Protein AF-H0END1-F1 (afdb_monomer_lite)

Organism: Glarea lozoyensis (strain ATCC 74030 / MF5533) (NCBI:txid1104152)

Radius of gyration: 28.22 Å; chains: 1; bounding box: 56×20×79 Å

Foldseek 3Di:
DCVQVVCCVPDDVVCSVLDQPPVVLVVLCCVLPPPPPPDDDDDVPDDPPSVVVSVVVSVVSVVVSVVSNVVVVVVVVVVVVVVVVVVVVVVVVVVCVVVVPVPDDDDPVVVVVVVVVVVVVVD

pLDDT: mean 86.86, std 11.81, range [48.22, 98.44]

Structure (mmCIF, N/CA/C/O backbone):
data_AF-H0END1-F1
#
_entry.id   AF-H0END1-F1
#
loop_
_atom_site.group_PDB
_atom_site.id
_atom_site.type_symbol
_atom_site.label_atom_id
_atom_site.label_alt_id
_atom_site.label_comp_id
_atom_site.label_asym_id
_atom_site.label_entity_id
_atom_site.label_seq_id
_atom_site.pdbx_PDB_ins_code
_atom_site.Cartn_x
_atom_site.Cartn_y
_atom_site.Cartn_z
_atom_site.occupancy
_atom_site.B_iso_or_equiv
_atom_site.auth_seq_id
_atom_site.auth_comp_id
_atom_site.auth_asym_id
_atom_site.auth_atom_id
_atom_site.pdbx_PDB_model_num
ATOM 1 N N . MET A 1 1 ? -21.698 1.579 6.116 1.00 62.19 1 MET A N 1
ATOM 2 C CA . MET A 1 1 ? -20.861 2.123 5.020 1.00 62.19 1 MET A CA 1
ATOM 3 C C . MET A 1 1 ? -20.250 1.000 4.190 1.00 62.19 1 MET A C 1
ATOM 5 O O . MET A 1 1 ? -19.823 0.010 4.777 1.00 62.19 1 MET A O 1
ATOM 9 N N . LYS A 1 2 ? -20.204 1.158 2.855 1.00 87.81 2 LYS A N 1
ATOM 10 C CA . LYS A 1 2 ? -19.641 0.190 1.880 1.00 87.81 2 LYS A CA 1
ATOM 11 C C . LYS A 1 2 ? -18.160 0.448 1.532 1.00 87.81 2 LYS A C 1
ATOM 13 O O . LYS A 1 2 ? -17.673 -0.017 0.509 1.00 87.81 2 LYS A O 1
ATOM 18 N N . TYR A 1 3 ? -17.448 1.234 2.340 1.00 90.31 3 TYR A N 1
ATOM 19 C CA . TYR A 1 3 ? -16.095 1.683 1.999 1.00 90.31 3 TYR A CA 1
ATOM 20 C C . TYR A 1 3 ? -15.086 0.529 1.887 1.00 90.31 3 TYR A C 1
ATOM 22 O O . TYR A 1 3 ? -14.372 0.488 0.897 1.00 90.31 3 TYR A O 1
ATOM 30 N N . GLY A 1 4 ? -15.093 -0.447 2.805 1.00 88.69 4 GLY A N 1
ATOM 31 C CA . GLY A 1 4 ? -14.200 -1.618 2.730 1.00 88.69 4 GLY A CA 1
ATOM 32 C C . GLY A 1 4 ? -14.328 -2.396 1.413 1.00 88.69 4 GLY A C 1
ATOM 33 O O . GLY A 1 4 ? -13.333 -2.669 0.750 1.00 88.69 4 GLY A O 1
ATOM 34 N N . GLN A 1 5 ? -15.563 -2.632 0.956 1.00 89.75 5 GLN A N 1
ATOM 35 C CA . GLN A 1 5 ? -15.831 -3.274 -0.340 1.00 89.75 5 GLN A CA 1
ATOM 36 C C . GLN A 1 5 ? -15.334 -2.427 -1.518 1.00 89.75 5 GLN A C 1
ATOM 38 O O . GLN A 1 5 ? -14.706 -2.948 -2.435 1.00 89.75 5 GLN A O 1
ATOM 43 N N . ASN A 1 6 ? -15.587 -1.114 -1.486 1.00 92.56 6 ASN A N 1
ATOM 44 C CA . ASN A 1 6 ? -15.115 -0.199 -2.526 1.00 92.56 6 ASN A CA 1
ATOM 45 C C . ASN A 1 6 ? -13.585 -0.109 -2.574 1.00 92.56 6 ASN A C 1
ATOM 47 O O . ASN A 1 6 ? -13.026 -0.019 -3.663 1.00 92.56 6 ASN A O 1
ATOM 51 N N . LEU A 1 7 ? -12.917 -0.134 -1.419 1.00 91.50 7 LEU A N 1
ATOM 52 C CA . LEU A 1 7 ? -11.462 -0.112 -1.321 1.00 91.50 7 LEU A CA 1
ATOM 53 C C . LEU A 1 7 ? -10.867 -1.354 -1.989 1.00 91.50 7 LEU A C 1
ATOM 55 O O . LEU A 1 7 ? -10.014 -1.226 -2.859 1.00 91.50 7 LEU A O 1
ATOM 59 N N . GLN A 1 8 ? -11.379 -2.542 -1.658 1.00 89.38 8 GLN A N 1
ATOM 60 C CA . GLN A 1 8 ? -10.925 -3.791 -2.274 1.00 89.38 8 GLN A CA 1
ATOM 61 C C . GLN A 1 8 ? -11.194 -3.826 -3.784 1.00 89.38 8 GLN A C 1
ATOM 63 O O . GLN A 1 8 ? -10.317 -4.206 -4.553 1.00 89.38 8 GLN A O 1
ATOM 68 N N . ALA A 1 9 ? -12.372 -3.374 -4.225 1.00 91.75 9 ALA A N 1
ATOM 69 C CA . ALA A 1 9 ? -12.743 -3.375 -5.641 1.00 91.75 9 ALA A CA 1
ATOM 70 C C . ALA A 1 9 ? -11.922 -2.395 -6.498 1.00 91.75 9 ALA A C 1
ATOM 72 O O . ALA A 1 9 ? -11.735 -2.631 -7.689 1.00 91.75 9 ALA A O 1
ATOM 73 N N . ARG A 1 10 ? -11.467 -1.277 -5.917 1.00 92.50 10 ARG A N 1
ATOM 74 C CA . ARG A 1 10 ? -10.690 -0.246 -6.627 1.00 92.50 10 ARG A CA 1
ATOM 75 C C . ARG A 1 10 ? -9.181 -0.424 -6.501 1.00 92.50 10 ARG A C 1
ATOM 77 O O . ARG A 1 10 ? -8.443 0.213 -7.250 1.00 92.50 10 ARG A O 1
ATOM 84 N N . SER A 1 11 ? -8.715 -1.238 -5.560 1.00 92.00 11 SER A N 1
ATOM 85 C CA . SER A 1 11 ? -7.289 -1.484 -5.396 1.00 92.00 11 SER A CA 1
ATOM 86 C C . SER A 1 11 ? -6.731 -2.379 -6.489 1.00 92.00 11 SER A C 1
ATOM 88 O O . SER A 1 11 ? -7.393 -3.262 -7.028 1.00 92.00 11 SER A O 1
ATOM 90 N N . VAL A 1 12 ? -5.447 -2.173 -6.767 1.00 93.81 12 VAL A N 1
ATOM 91 C CA . VAL A 1 12 ? -4.654 -3.081 -7.591 1.00 93.81 12 VAL A CA 1
ATOM 92 C C . VAL A 1 12 ? -4.599 -4.441 -6.878 1.00 93.81 12 VAL A C 1
ATOM 94 O O . VAL A 1 12 ? -4.108 -4.487 -5.747 1.00 93.81 12 VAL A O 1
ATOM 97 N N . PRO A 1 13 ? -5.057 -5.551 -7.494 1.00 93.00 13 PRO A N 1
ATOM 98 C CA . PRO A 1 13 ? -5.141 -6.852 -6.822 1.00 93.00 13 PRO A CA 1
ATOM 99 C C . PRO A 1 13 ? -3.810 -7.318 -6.227 1.00 93.00 13 PRO A C 1
ATOM 101 O O . PRO A 1 13 ? -3.758 -7.855 -5.125 1.00 93.00 13 PRO A O 1
ATOM 104 N N . GLN A 1 14 ? -2.706 -7.042 -6.921 1.00 94.00 14 GLN A N 1
ATOM 105 C CA . GLN A 1 14 ? -1.355 -7.395 -6.483 1.00 94.00 14 GLN A CA 1
ATOM 106 C C . GLN A 1 14 ? -0.903 -6.599 -5.251 1.00 94.00 14 GLN A C 1
ATOM 108 O O . GLN A 1 14 ? 0.048 -6.996 -4.581 1.00 94.00 14 GLN A O 1
ATOM 113 N N . TRP A 1 15 ? -1.543 -5.463 -4.966 1.00 94.25 15 TRP A N 1
ATOM 114 C CA . TRP A 1 15 ? -1.223 -4.595 -3.833 1.00 94.25 15 TRP A CA 1
ATOM 115 C C . TRP A 1 15 ? -2.248 -4.698 -2.703 1.00 94.25 15 TRP A C 1
ATOM 117 O O . TRP A 1 15 ? -2.048 -4.083 -1.660 1.00 94.25 15 TRP A O 1
ATOM 127 N N . ALA A 1 16 ? -3.302 -5.505 -2.870 1.00 91.88 16 ALA A N 1
ATOM 128 C CA . ALA A 1 16 ? -4.348 -5.689 -1.869 1.00 91.88 16 ALA A CA 1
ATOM 129 C C . ALA A 1 16 ? -3.814 -6.031 -0.460 1.00 91.88 16 ALA A C 1
ATOM 131 O O . ALA A 1 16 ? -4.306 -5.439 0.500 1.00 91.88 16 ALA A O 1
ATOM 132 N N . PRO A 1 17 ? -2.764 -6.869 -0.293 1.00 91.88 17 PRO A N 1
ATOM 133 C CA . PRO A 1 17 ? -2.190 -7.146 1.026 1.00 91.88 17 PRO A CA 1
ATOM 134 C C . PRO A 1 17 ? -1.505 -5.946 1.695 1.00 91.88 17 PRO A C 1
ATOM 136 O O . PRO A 1 17 ? -1.165 -6.025 2.872 1.00 91.88 17 PRO A O 1
ATOM 139 N N . TYR A 1 18 ? -1.231 -4.867 0.964 1.00 94.69 18 TYR A N 1
ATOM 140 C CA . TYR A 1 18 ? -0.585 -3.656 1.481 1.00 94.69 18 TYR A CA 1
ATOM 141 C C . TYR A 1 18 ? -1.571 -2.506 1.690 1.00 94.69 18 TYR A C 1
ATOM 143 O O . TYR A 1 18 ? -1.157 -1.426 2.102 1.00 94.69 18 TYR A O 1
ATOM 151 N N . ASN A 1 19 ? -2.858 -2.723 1.412 1.00 94.62 19 ASN A N 1
ATOM 152 C CA . ASN A 1 19 ? -3.905 -1.770 1.747 1.00 94.62 19 ASN A CA 1
ATOM 153 C C . ASN A 1 19 ? -4.101 -1.665 3.266 1.00 94.62 19 ASN A C 1
ATOM 155 O O . ASN A 1 19 ? -3.752 -2.569 4.025 1.00 94.62 19 ASN A O 1
ATOM 159 N N . VAL A 1 20 ? -4.750 -0.577 3.682 1.00 94.81 20 VAL A N 1
ATOM 160 C CA . VAL A 1 20 ? -5.320 -0.433 5.028 1.00 94.81 20 VAL A CA 1
ATOM 161 C C . VAL A 1 20 ? -6.358 -1.535 5.260 1.00 94.81 20 VAL A C 1
ATOM 163 O O . VAL A 1 20 ? -7.254 -1.728 4.429 1.00 94.81 20 VAL A O 1
ATOM 166 N N . ASP A 1 21 ? -6.278 -2.215 6.402 1.00 94.50 21 ASP A N 1
ATOM 167 C CA . ASP A 1 21 ? -7.268 -3.204 6.828 1.00 94.50 21 ASP A CA 1
ATOM 168 C C . ASP A 1 21 ? -8.467 -2.494 7.469 1.00 94.50 21 ASP A C 1
ATOM 170 O O . ASP A 1 21 ? -8.642 -2.403 8.688 1.00 94.50 21 ASP A O 1
ATOM 174 N N . TYR A 1 22 ? -9.288 -1.916 6.593 1.00 94.56 22 TYR A N 1
ATOM 175 C CA . TYR A 1 22 ? -10.458 -1.139 6.981 1.00 94.56 22 TYR A CA 1
ATOM 176 C C . TYR A 1 22 ? -11.471 -1.961 7.783 1.00 94.56 22 TYR A C 1
ATOM 178 O O . TYR A 1 22 ? -12.088 -1.441 8.717 1.00 94.56 22 TYR A O 1
ATOM 186 N N . ASP A 1 23 ? -11.671 -3.228 7.414 1.00 92.94 23 ASP A N 1
ATOM 187 C CA . ASP A 1 23 ? -12.654 -4.073 8.079 1.00 92.94 23 ASP A CA 1
ATOM 188 C C . ASP A 1 23 ? -12.174 -4.451 9.484 1.00 92.94 23 ASP A C 1
ATOM 190 O O . ASP A 1 23 ? -12.980 -4.372 10.413 1.00 92.94 23 ASP A O 1
ATOM 194 N N . ALA A 1 24 ? -10.877 -4.716 9.694 1.00 92.81 24 ALA A N 1
ATOM 195 C CA . ALA A 1 24 ? -10.321 -4.903 11.035 1.00 92.81 24 ALA A CA 1
ATOM 196 C C . ALA A 1 24 ? -10.501 -3.662 11.927 1.00 92.81 24 ALA A C 1
ATOM 198 O O . ALA A 1 24 ? -11.005 -3.780 13.046 1.00 92.81 24 ALA A O 1
ATOM 199 N N . LEU A 1 25 ? -10.180 -2.462 11.426 1.00 94.88 25 LEU A N 1
ATOM 200 C CA . LEU A 1 25 ? -10.365 -1.207 12.173 1.00 94.88 25 LEU A CA 1
ATOM 201 C C . LEU A 1 25 ? -11.836 -0.981 12.544 1.00 94.88 25 LEU A C 1
ATOM 203 O O . LEU A 1 25 ? -12.172 -0.645 13.681 1.00 94.88 25 LEU A O 1
ATOM 207 N N . LYS A 1 26 ? -12.738 -1.217 11.589 1.00 94.06 26 LYS A N 1
ATOM 208 C CA . LYS A 1 26 ? -14.183 -1.122 11.802 1.00 94.06 26 LYS A CA 1
ATOM 209 C C . LYS A 1 26 ? -14.675 -2.144 12.826 1.00 94.06 26 LYS A C 1
ATOM 211 O O . LYS A 1 26 ? -15.535 -1.813 13.644 1.00 94.06 26 LYS A O 1
ATOM 216 N N . HIS A 1 27 ? -14.158 -3.370 12.784 1.00 92.12 27 HIS A N 1
ATOM 217 C CA . HIS A 1 27 ? -14.461 -4.398 13.773 1.00 92.12 27 HIS A CA 1
ATOM 218 C C . HIS A 1 27 ? -13.981 -3.986 15.166 1.00 92.12 27 HIS A C 1
ATOM 220 O O . HIS A 1 27 ? -14.758 -4.114 16.109 1.00 92.12 27 HIS A O 1
ATOM 226 N N . LEU A 1 28 ? -12.778 -3.417 15.296 1.00 92.06 28 LEU A N 1
ATOM 227 C CA . LEU A 1 28 ? -12.255 -2.948 16.582 1.00 92.06 28 LEU A CA 1
ATOM 228 C C . LEU A 1 28 ? -13.159 -1.875 17.203 1.00 92.06 28 LEU A C 1
ATOM 230 O O . LEU A 1 28 ? -13.517 -1.981 18.375 1.00 92.06 28 LEU A O 1
ATOM 234 N N . ILE A 1 29 ? -13.585 -0.889 16.406 1.00 92.12 29 ILE A N 1
ATOM 235 C CA . ILE A 1 29 ? -14.530 0.144 16.852 1.00 92.12 29 ILE A CA 1
ATOM 236 C C . ILE A 1 29 ? -15.843 -0.503 17.285 1.00 92.12 29 ILE A C 1
ATOM 238 O O . ILE A 1 29 ? -16.331 -0.238 18.380 1.00 92.12 29 ILE A O 1
ATOM 242 N N . LYS A 1 30 ? -16.420 -1.374 16.448 1.00 90.69 30 LYS A N 1
ATOM 243 C CA . LYS A 1 30 ? -17.719 -1.994 16.728 1.00 90.69 30 LYS A CA 1
ATOM 244 C C . LYS A 1 30 ? -17.689 -2.789 18.033 1.00 90.69 30 LYS A C 1
ATOM 246 O O . LYS A 1 30 ? -18.575 -2.610 18.863 1.00 90.69 30 LYS A O 1
ATOM 251 N N . THR A 1 31 ? -16.675 -3.622 18.241 1.00 87.94 31 THR A N 1
ATOM 252 C CA . THR A 1 31 ? -16.550 -4.446 19.451 1.00 87.94 31 THR A CA 1
ATOM 253 C C . THR A 1 31 ? -16.474 -3.603 20.725 1.00 87.94 31 THR A C 1
ATOM 255 O O . THR A 1 31 ? -17.041 -3.999 21.734 1.00 87.94 31 THR A O 1
ATOM 258 N N . ASN A 1 32 ? -15.842 -2.428 20.676 1.00 85.31 32 ASN A N 1
ATOM 259 C CA . ASN A 1 32 ? -15.651 -1.571 21.852 1.00 85.31 32 ASN A CA 1
ATOM 260 C C . ASN A 1 32 ? -16.739 -0.497 22.036 1.00 85.31 32 ASN A C 1
ATOM 262 O O . ASN A 1 32 ? -16.706 0.232 23.019 1.00 85.31 32 ASN A O 1
ATOM 266 N N . THR A 1 33 ? -17.697 -0.383 21.109 1.00 82.12 33 THR A N 1
ATOM 267 C CA . THR A 1 33 ? -18.773 0.631 21.158 1.00 82.12 33 THR A CA 1
ATOM 268 C C . THR A 1 33 ? -20.184 0.036 21.148 1.00 82.12 33 THR A C 1
ATOM 270 O O . THR A 1 33 ? -21.168 0.771 21.257 1.00 82.12 33 THR A O 1
ATOM 273 N N . THR A 1 34 ? -20.324 -1.288 21.014 1.00 81.00 34 THR A N 1
ATOM 274 C CA . THR A 1 34 ? -21.640 -1.944 20.985 1.00 81.00 34 THR A CA 1
ATOM 275 C C . THR A 1 34 ? -22.212 -2.056 22.403 1.00 81.00 34 THR A C 1
ATOM 277 O O . THR A 1 34 ? -21.708 -2.816 23.223 1.00 81.00 34 THR A O 1
ATOM 280 N N . ARG A 1 35 ? -23.302 -1.320 22.670 1.00 61.50 35 ARG A N 1
ATOM 281 C CA . ARG A 1 35 ? -23.957 -1.187 23.990 1.00 61.50 35 ARG A CA 1
ATOM 282 C C . ARG A 1 35 ? -24.526 -2.482 24.588 1.00 61.50 35 ARG A C 1
ATOM 284 O O . ARG A 1 35 ? -24.677 -2.554 25.802 1.00 61.50 35 ARG A O 1
ATOM 291 N N . ASP A 1 36 ? -24.804 -3.501 23.778 1.00 57.94 36 ASP A N 1
ATOM 292 C CA . ASP A 1 36 ? -25.513 -4.712 24.229 1.00 57.94 36 ASP A CA 1
ATOM 293 C C . ASP A 1 36 ? -24.609 -5.768 24.900 1.00 57.94 36 ASP A C 1
ATOM 295 O O . ASP A 1 36 ? -25.082 -6.828 25.301 1.00 57.94 36 ASP A O 1
ATOM 299 N N . ALA A 1 37 ? -23.310 -5.497 25.067 1.00 57.47 37 ALA A N 1
ATOM 300 C CA . ALA A 1 37 ? -22.348 -6.435 25.659 1.00 57.47 37 ALA A CA 1
ATOM 301 C C . ALA A 1 37 ? -22.258 -6.378 27.202 1.00 57.47 37 ALA A C 1
ATOM 303 O O . ALA A 1 37 ? -21.241 -6.772 27.769 1.00 57.47 37 ALA A O 1
ATOM 304 N N . GLY A 1 38 ? -23.276 -5.853 27.896 1.00 55.53 38 GLY A N 1
ATOM 305 C CA . GLY A 1 38 ? -23.269 -5.754 29.365 1.00 55.53 38 GLY A CA 1
ATOM 306 C C . GLY A 1 38 ? -22.159 -4.854 29.928 1.00 55.53 38 GLY A C 1
ATOM 307 O O . GLY A 1 38 ? -21.764 -5.012 31.082 1.00 55.53 38 GLY A O 1
ATOM 308 N N . GLN A 1 39 ? -21.630 -3.929 29.120 1.00 60.41 39 GLN A N 1
ATOM 309 C CA . GLN A 1 39 ? -20.584 -3.003 29.547 1.00 60.41 39 GLN A CA 1
ATOM 310 C C . GLN A 1 39 ? -21.142 -2.007 30.566 1.00 60.41 39 GLN A C 1
ATOM 312 O O . GLN A 1 39 ? -22.107 -1.289 30.297 1.00 60.41 39 GLN A O 1
ATOM 317 N N . ALA A 1 40 ? -20.518 -1.977 31.746 1.00 60.16 40 ALA A N 1
ATOM 318 C CA . ALA A 1 40 ? -20.824 -1.0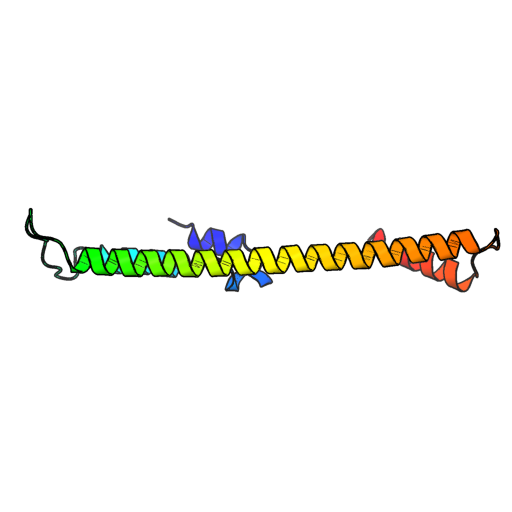12 32.789 1.00 60.16 40 ALA A CA 1
ATOM 319 C C . ALA A 1 40 ? -20.673 0.411 32.234 1.00 60.16 40 ALA A C 1
ATOM 321 O O . ALA A 1 40 ? -19.629 0.766 31.688 1.00 60.16 40 ALA A O 1
ATOM 322 N N . VAL A 1 41 ? -21.726 1.220 32.357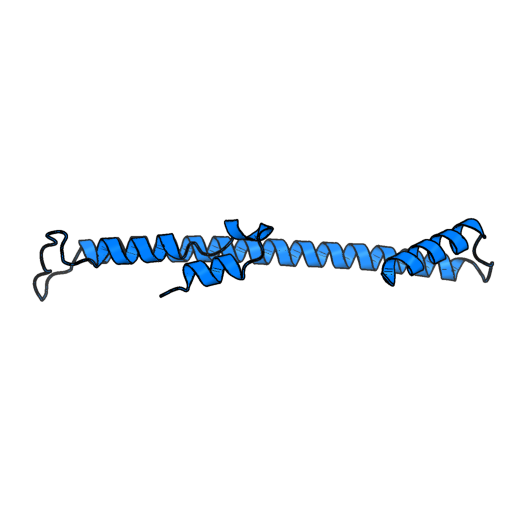 1.00 64.69 41 VAL A N 1
ATOM 323 C CA . VAL A 1 41 ? -21.685 2.630 31.961 1.00 64.69 41 VAL A CA 1
ATOM 324 C C . VAL A 1 41 ? -20.704 3.346 32.885 1.00 64.69 41 VAL A C 1
ATOM 326 O O . VAL A 1 41 ? -20.860 3.291 34.107 1.00 64.69 41 VAL A O 1
ATOM 329 N N . ALA A 1 42 ? -19.690 3.996 32.310 1.00 65.19 42 ALA A N 1
ATOM 330 C CA . ALA A 1 42 ? -18.712 4.760 33.072 1.00 65.19 42 ALA A CA 1
ATOM 331 C C . ALA A 1 42 ? -19.417 5.811 33.945 1.00 65.19 42 ALA A C 1
ATOM 333 O O . ALA A 1 42 ? -20.274 6.564 33.474 1.00 65.19 42 ALA A O 1
ATOM 334 N N . ILE A 1 43 ? -19.066 5.843 35.233 1.00 68.12 43 ILE A N 1
ATOM 335 C CA . ILE A 1 43 ? -19.622 6.806 36.184 1.00 68.12 43 ILE A CA 1
ATOM 336 C C . ILE A 1 43 ? -19.136 8.205 35.775 1.00 68.12 43 ILE A C 1
ATOM 338 O O . ILE A 1 43 ? -17.925 8.401 35.646 1.00 68.12 43 ILE A O 1
ATOM 342 N N . PRO A 1 44 ? -20.032 9.192 35.592 1.00 70.62 44 PRO A N 1
ATOM 343 C CA . PRO A 1 44 ? -19.629 10.560 35.282 1.00 70.62 44 PRO A CA 1
ATOM 344 C C . PRO A 1 44 ? -18.600 11.083 36.298 1.00 70.62 44 PRO A C 1
ATOM 346 O O . PRO A 1 44 ? -18.865 11.100 37.498 1.00 70.62 44 PRO A O 1
ATOM 349 N N . GLY A 1 45 ? -17.416 11.486 35.824 1.00 71.31 45 GLY A N 1
ATOM 350 C CA . GLY A 1 45 ? -16.309 11.972 36.665 1.00 71.31 45 GLY A CA 1
ATOM 351 C C . GLY A 1 45 ? -15.247 10.927 37.039 1.00 71.31 45 GLY A C 1
ATOM 352 O O . GLY A 1 45 ? -14.228 11.294 37.619 1.00 71.31 45 GLY A O 1
ATOM 353 N N . GLN A 1 46 ? -15.436 9.652 36.685 1.00 73.44 46 GLN A N 1
ATOM 354 C CA . GLN A 1 46 ? -14.407 8.608 36.765 1.00 73.44 46 GLN A CA 1
ATOM 355 C C . GLN A 1 46 ? -13.780 8.364 35.388 1.00 73.44 46 GLN A C 1
ATOM 357 O O . GLN A 1 46 ? -14.452 8.458 34.361 1.00 73.44 46 GLN A O 1
ATOM 362 N N . VAL A 1 47 ? -12.483 8.048 35.364 1.00 76.75 47 VAL A N 1
ATOM 363 C CA . VAL A 1 47 ? -11.781 7.711 34.119 1.00 76.75 47 VAL A CA 1
ATOM 364 C C . VAL A 1 47 ? -12.250 6.340 33.642 1.00 76.75 47 VAL A C 1
ATOM 366 O O . VAL A 1 47 ? -12.121 5.346 34.358 1.00 76.75 47 VAL A O 1
ATOM 369 N N . ASP A 1 48 ? -12.761 6.280 32.415 1.00 83.88 48 ASP A N 1
ATOM 370 C CA . ASP A 1 48 ? -13.085 5.017 31.761 1.00 83.88 48 ASP A CA 1
ATOM 371 C C . ASP A 1 48 ? -11.794 4.333 31.287 1.00 83.88 48 ASP A C 1
ATOM 373 O O . ASP A 1 48 ? -11.275 4.570 30.195 1.00 83.88 48 ASP A O 1
ATOM 377 N N . THR A 1 49 ? -11.238 3.490 32.157 1.00 85.06 49 THR A N 1
ATOM 378 C CA . THR A 1 49 ? -9.999 2.746 31.887 1.00 85.06 49 THR A CA 1
ATOM 379 C C . THR A 1 49 ? -10.138 1.758 30.726 1.00 85.06 49 THR A C 1
ATOM 381 O O . THR A 1 49 ? -9.151 1.479 30.040 1.00 85.06 49 THR A O 1
ATOM 384 N N . ALA A 1 50 ? -11.346 1.242 30.468 1.00 83.56 50 ALA A N 1
ATOM 385 C CA . ALA A 1 50 ? -11.607 0.349 29.345 1.00 83.56 50 ALA A CA 1
ATOM 386 C C . ALA A 1 50 ? -11.573 1.124 28.024 1.00 83.56 50 ALA A C 1
ATOM 388 O O . ALA A 1 50 ? -10.906 0.689 27.081 1.00 83.56 50 ALA A O 1
ATOM 389 N N . LEU A 1 51 ? -12.208 2.300 27.988 1.00 84.88 51 LEU A N 1
ATOM 390 C CA . LEU A 1 51 ? -12.134 3.216 26.852 1.00 84.88 51 LEU A CA 1
ATOM 391 C C . LEU A 1 51 ? -10.692 3.657 26.588 1.00 84.88 51 LEU A C 1
ATOM 393 O O . LEU A 1 51 ? -10.222 3.537 25.462 1.00 84.88 51 LEU A O 1
ATOM 397 N N . GLN A 1 52 ? -9.957 4.070 27.622 1.00 88.94 52 GLN A N 1
ATOM 398 C CA . GLN A 1 52 ? -8.562 4.498 27.481 1.00 88.94 52 GLN A CA 1
ATOM 399 C C . GLN A 1 52 ? -7.673 3.383 26.906 1.00 88.94 52 GLN A C 1
ATOM 401 O O . GLN A 1 52 ? -6.831 3.622 26.037 1.00 88.94 52 GLN A O 1
ATOM 406 N N . ARG A 1 53 ? -7.867 2.139 27.362 1.00 89.94 53 ARG A N 1
ATOM 407 C CA . ARG A 1 53 ? -7.151 0.974 26.828 1.00 89.94 53 ARG A CA 1
ATOM 408 C C . ARG A 1 53 ? -7.503 0.721 25.363 1.00 89.94 53 ARG A C 1
ATOM 410 O O . ARG A 1 53 ? -6.605 0.430 24.572 1.00 89.94 53 ARG A O 1
ATOM 417 N N . PHE A 1 54 ? -8.783 0.824 25.007 1.00 91.25 54 PHE A N 1
ATOM 418 C CA . PHE A 1 54 ? -9.231 0.706 23.623 1.00 91.25 54 PHE A CA 1
ATOM 419 C C . PHE A 1 54 ? -8.610 1.792 22.740 1.00 91.25 54 PHE A C 1
ATOM 421 O O . PHE A 1 54 ? -8.066 1.463 21.691 1.00 91.25 54 PHE A O 1
ATOM 428 N N . GLU A 1 55 ? -8.638 3.055 23.163 1.00 92.88 55 GLU A N 1
ATOM 429 C CA . GLU A 1 55 ? -8.074 4.174 22.404 1.00 92.88 55 GLU A CA 1
ATOM 430 C C . GLU A 1 55 ? -6.576 3.990 22.165 1.00 92.88 55 GLU A C 1
ATOM 432 O O . GLU A 1 55 ? -6.112 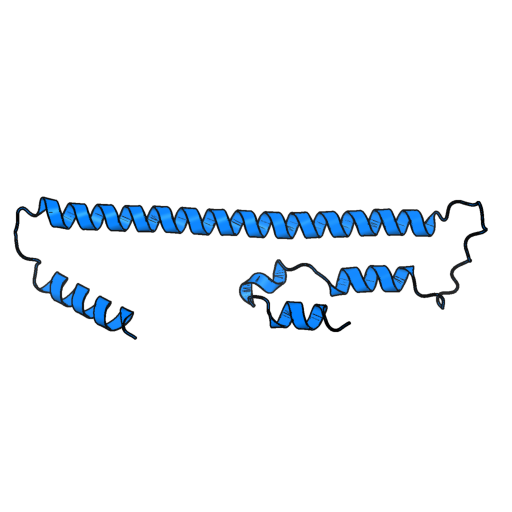4.144 21.036 1.00 92.88 55 GLU A O 1
ATOM 437 N N . ALA A 1 56 ? -5.827 3.573 23.190 1.00 95.25 56 ALA A N 1
ATOM 438 C CA . ALA A 1 56 ? -4.408 3.263 23.052 1.00 95.25 56 ALA A CA 1
ATOM 439 C C . ALA A 1 56 ? -4.166 2.110 22.060 1.00 95.25 56 ALA A C 1
ATOM 441 O O . ALA A 1 56 ? -3.293 2.199 21.196 1.00 95.25 56 ALA A O 1
ATOM 442 N N . GLN A 1 57 ? -4.955 1.033 22.143 1.00 95.19 57 GLN A N 1
ATOM 443 C CA . GLN A 1 57 ? -4.857 -0.092 21.212 1.00 95.19 57 GLN A CA 1
ATOM 444 C C . GLN A 1 57 ? -5.211 0.320 19.776 1.00 95.19 57 GLN A C 1
ATOM 446 O O . GLN A 1 57 ? -4.511 -0.056 18.837 1.00 95.19 57 GLN A O 1
ATOM 451 N N . PHE A 1 58 ? -6.280 1.093 19.600 1.00 96.12 58 PHE A N 1
ATOM 452 C CA . PHE A 1 58 ? -6.737 1.557 18.297 1.00 96.12 58 PHE A CA 1
ATOM 453 C C . PHE A 1 58 ? -5.737 2.523 17.661 1.00 96.12 58 PHE A C 1
ATOM 455 O O . PHE A 1 58 ? -5.446 2.402 16.473 1.00 96.12 58 PHE A O 1
ATOM 462 N N . PHE A 1 59 ? -5.157 3.430 18.450 1.00 97.19 59 PHE A N 1
ATOM 463 C CA . PHE A 1 59 ? -4.089 4.315 17.997 1.00 97.19 59 PHE A CA 1
ATOM 464 C C . PHE A 1 59 ? -2.871 3.526 17.512 1.00 97.19 59 PHE A C 1
ATOM 466 O O . PHE A 1 59 ? -2.372 3.782 16.418 1.00 97.19 59 PHE A O 1
ATOM 473 N N . ASN A 1 60 ? -2.428 2.531 18.286 1.00 97.69 60 ASN A N 1
ATOM 474 C CA . ASN A 1 60 ? -1.310 1.677 17.890 1.00 97.69 60 ASN A CA 1
ATOM 475 C C . ASN A 1 60 ? -1.601 0.941 16.577 1.00 97.69 60 ASN A C 1
ATOM 477 O O . ASN A 1 60 ? -0.743 0.893 15.700 1.00 97.69 60 ASN A O 1
ATOM 481 N N . GLU A 1 61 ? -2.816 0.415 16.405 1.00 97.38 61 GLU A N 1
ATOM 482 C CA . GLU A 1 61 ? -3.210 -0.254 15.164 1.00 97.38 61 GLU A CA 1
ATOM 483 C C . GLU A 1 61 ? -3.228 0.709 13.967 1.00 97.38 61 GLU A C 1
ATOM 485 O O . GLU A 1 61 ? -2.681 0.393 12.910 1.00 97.38 61 GLU A O 1
ATOM 490 N N . LEU A 1 62 ? -3.778 1.915 14.136 1.00 97.75 62 LEU A N 1
ATOM 491 C CA . LEU A 1 62 ? -3.744 2.955 13.105 1.00 97.75 62 LEU A CA 1
ATOM 492 C C . LEU A 1 62 ? -2.310 3.337 12.728 1.00 97.75 62 LEU A C 1
ATOM 494 O O . LEU A 1 62 ? -1.999 3.429 11.540 1.00 97.75 62 LEU A O 1
ATOM 498 N N . SER A 1 63 ? -1.438 3.525 13.721 1.00 98.06 63 SER A N 1
ATOM 499 C CA . SER A 1 63 ? -0.026 3.851 13.506 1.00 98.06 63 SER A CA 1
ATOM 500 C C . SER A 1 63 ? 0.689 2.737 12.740 1.00 98.06 63 SER A C 1
ATOM 502 O O . SER A 1 63 ? 1.349 2.999 11.737 1.00 98.06 63 SER A O 1
ATOM 504 N N . ASN A 1 64 ? 0.495 1.481 13.149 1.00 97.38 64 ASN A N 1
ATOM 505 C CA . ASN A 1 64 ? 1.108 0.322 12.503 1.00 97.38 64 ASN A CA 1
ATOM 506 C C . ASN A 1 64 ? 0.665 0.177 11.042 1.00 97.38 64 ASN A C 1
ATOM 508 O O . ASN A 1 64 ? 1.490 -0.053 10.152 1.00 97.38 64 ASN A O 1
ATOM 512 N N . GLN A 1 65 ? -0.636 0.320 10.770 1.00 97.31 65 GLN A N 1
ATOM 513 C CA . GLN A 1 65 ? -1.149 0.245 9.404 1.00 97.31 65 GLN A CA 1
ATOM 514 C C . GLN A 1 65 ? -0.667 1.421 8.549 1.00 97.31 65 GLN A C 1
ATOM 516 O O . GLN A 1 65 ? -0.290 1.214 7.393 1.00 97.31 65 GLN A O 1
ATOM 521 N N . HIS A 1 66 ? -0.617 2.633 9.110 1.00 97.50 66 HIS A N 1
ATOM 522 C CA . HIS A 1 66 ? -0.062 3.806 8.438 1.00 97.50 66 HIS A CA 1
ATOM 523 C C . HIS A 1 66 ? 1.401 3.580 8.036 1.00 97.50 66 HIS A C 1
ATOM 525 O O . HIS A 1 66 ? 1.766 3.785 6.876 1.00 97.50 66 HIS A O 1
ATOM 531 N N . ASP A 1 67 ? 2.226 3.087 8.958 1.00 97.69 67 ASP A N 1
ATOM 532 C CA . ASP A 1 67 ? 3.644 2.842 8.703 1.00 97.69 67 ASP A CA 1
ATOM 533 C C . ASP A 1 67 ? 3.858 1.751 7.656 1.00 97.69 67 ASP A C 1
ATOM 535 O O . ASP A 1 67 ? 4.696 1.906 6.762 1.00 97.69 67 ASP A O 1
ATOM 539 N N . ARG A 1 68 ? 3.060 0.678 7.694 1.00 96.38 68 ARG A N 1
ATOM 540 C CA . ARG A 1 68 ? 3.093 -0.390 6.686 1.00 96.38 68 ARG A CA 1
ATOM 541 C C . ARG A 1 68 ? 2.778 0.137 5.287 1.00 96.38 68 ARG A C 1
ATOM 543 O O . ARG A 1 68 ? 3.519 -0.158 4.346 1.00 96.38 68 ARG A O 1
ATOM 550 N N . VAL A 1 69 ? 1.707 0.920 5.145 1.00 97.06 69 VAL A N 1
ATOM 551 C CA . VAL A 1 69 ? 1.333 1.545 3.866 1.00 97.06 69 VAL A CA 1
ATOM 552 C C . VAL A 1 69 ? 2.437 2.500 3.412 1.00 97.06 69 VAL A C 1
ATOM 554 O O . VAL A 1 69 ? 2.876 2.438 2.264 1.00 97.06 69 VAL A O 1
ATOM 557 N N . GLY A 1 70 ? 2.948 3.336 4.318 1.00 97.88 70 GLY A N 1
ATOM 558 C CA . GLY A 1 70 ? 4.025 4.279 4.028 1.00 97.88 70 GLY A CA 1
ATOM 559 C C . GLY A 1 70 ? 5.309 3.593 3.553 1.00 97.88 70 GLY A C 1
ATOM 560 O O . GLY A 1 70 ? 5.924 4.028 2.580 1.00 97.88 70 GLY A O 1
ATOM 561 N N . LEU A 1 71 ? 5.708 2.488 4.190 1.00 97.81 71 LEU A N 1
ATOM 562 C CA . LEU A 1 71 ? 6.853 1.676 3.767 1.00 97.81 71 LEU A CA 1
ATOM 563 C C . LEU A 1 71 ? 6.641 1.064 2.382 1.00 97.81 71 LEU A C 1
ATOM 565 O O . LEU A 1 71 ? 7.551 1.119 1.554 1.00 97.81 71 LEU A O 1
ATOM 569 N N . PHE A 1 72 ? 5.451 0.528 2.109 1.00 97.56 72 PHE A N 1
ATOM 570 C CA . PHE A 1 72 ? 5.125 -0.036 0.802 1.00 97.56 72 PHE A CA 1
ATOM 571 C C . PHE A 1 72 ? 5.200 1.020 -0.309 1.00 97.56 72 PHE A C 1
ATOM 573 O O . PHE A 1 72 ? 5.855 0.796 -1.328 1.00 97.56 72 PHE A O 1
ATOM 580 N N . VAL A 1 73 ? 4.593 2.191 -0.092 1.00 97.50 73 VAL A N 1
ATOM 581 C CA . VAL A 1 73 ? 4.604 3.296 -1.062 1.00 97.50 73 VAL A CA 1
ATOM 582 C C . VAL A 1 73 ? 6.028 3.779 -1.328 1.00 97.50 73 VAL A C 1
ATOM 584 O O . VAL A 1 73 ? 6.418 3.879 -2.490 1.00 97.50 73 VAL A O 1
ATOM 587 N N . ARG A 1 74 ? 6.833 4.009 -0.279 1.00 98.31 74 ARG A N 1
ATOM 588 C CA . ARG A 1 74 ? 8.248 4.399 -0.428 1.00 98.31 74 ARG A CA 1
ATOM 589 C C . ARG A 1 74 ? 9.042 3.353 -1.205 1.00 98.31 74 ARG A C 1
ATOM 591 O O . ARG A 1 74 ? 9.711 3.686 -2.176 1.00 98.31 74 ARG A O 1
ATOM 598 N N . SER A 1 75 ? 8.898 2.079 -0.841 1.00 98.12 75 SER A N 1
ATOM 599 C CA . SER A 1 75 ? 9.578 0.977 -1.526 1.00 98.12 75 SER A CA 1
ATOM 600 C C . SER A 1 75 ? 9.227 0.915 -3.015 1.00 98.12 75 SER A C 1
ATOM 602 O O . SER A 1 75 ? 10.117 0.728 -3.847 1.00 98.12 75 SER A O 1
ATOM 604 N N . LYS A 1 76 ? 7.951 1.110 -3.372 1.00 97.69 76 LYS A N 1
ATOM 605 C CA . LYS A 1 76 ? 7.510 1.109 -4.771 1.00 97.69 76 LYS A CA 1
ATOM 606 C C . LYS A 1 76 ? 7.948 2.347 -5.540 1.00 97.69 76 LYS A C 1
ATOM 608 O O . LYS A 1 76 ? 8.330 2.207 -6.700 1.00 97.69 76 LYS A O 1
ATOM 613 N N . ALA A 1 77 ? 7.940 3.519 -4.915 1.00 98.12 77 ALA A N 1
ATOM 614 C CA . ALA A 1 77 ? 8.471 4.735 -5.520 1.00 98.12 77 ALA A CA 1
ATOM 615 C C . ALA A 1 77 ? 9.963 4.571 -5.861 1.00 98.12 77 ALA A C 1
ATOM 617 O O . ALA A 1 77 ? 10.358 4.802 -7.004 1.00 98.12 77 ALA A O 1
ATOM 618 N N . ASP A 1 78 ? 10.757 4.060 -4.917 1.00 98.44 78 ASP A N 1
ATOM 619 C CA . ASP A 1 78 ? 12.185 3.801 -5.122 1.00 98.44 78 ASP A CA 1
ATOM 620 C C . ASP A 1 78 ? 12.433 2.743 -6.206 1.00 98.4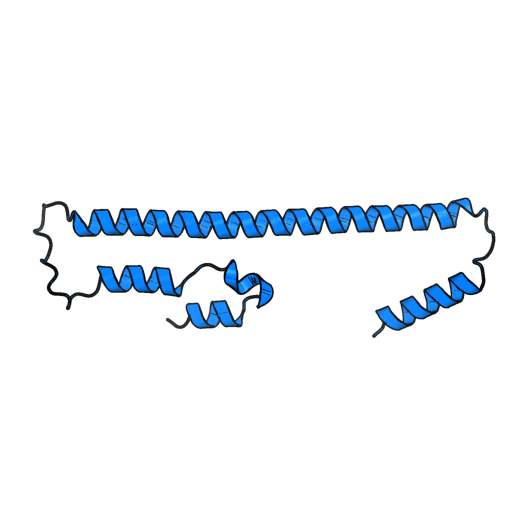4 78 ASP A C 1
ATOM 622 O O . ASP A 1 78 ? 13.357 2.866 -7.012 1.00 98.44 78 ASP A O 1
ATOM 626 N N . GLU A 1 79 ? 11.621 1.683 -6.250 1.00 98.25 79 GLU A N 1
ATOM 627 C CA . GLU A 1 79 ? 11.706 0.663 -7.300 1.00 98.25 79 GLU A CA 1
ATOM 628 C C . GLU A 1 79 ? 11.458 1.273 -8.687 1.00 98.25 79 GLU A C 1
ATOM 630 O O . GLU A 1 79 ? 12.209 1.003 -9.631 1.00 98.25 79 GLU A O 1
ATOM 635 N N . ILE A 1 80 ? 10.420 2.105 -8.811 1.00 98.12 80 ILE A N 1
ATOM 636 C CA . ILE A 1 80 ? 10.072 2.787 -10.059 1.00 98.12 80 ILE A CA 1
ATOM 637 C C . ILE A 1 80 ? 11.203 3.723 -10.484 1.00 98.12 80 ILE A C 1
ATOM 639 O O . ILE A 1 80 ? 11.623 3.654 -11.641 1.00 98.12 80 ILE A O 1
ATOM 643 N N . ASP A 1 81 ? 11.748 4.530 -9.570 1.00 98.44 81 ASP A N 1
ATOM 644 C CA . ASP A 1 81 ? 12.866 5.423 -9.887 1.00 98.44 81 ASP A CA 1
ATOM 645 C C . ASP A 1 81 ? 14.084 4.633 -10.387 1.00 98.44 81 ASP A C 1
ATOM 647 O O . ASP A 1 81 ? 14.591 4.893 -11.481 1.00 98.44 81 ASP A O 1
ATOM 651 N N . ARG A 1 82 ? 14.486 3.562 -9.690 1.00 98.38 82 ARG A N 1
ATOM 652 C CA . ARG A 1 82 ? 15.600 2.705 -10.141 1.00 98.38 82 ARG A CA 1
ATOM 653 C C . ARG A 1 82 ? 15.360 2.124 -11.535 1.00 98.38 82 ARG A C 1
ATOM 655 O O . ARG A 1 82 ? 16.284 2.074 -12.355 1.00 98.38 82 ARG A O 1
ATOM 662 N N . ARG A 1 83 ? 14.132 1.685 -11.832 1.00 98.19 83 ARG A N 1
ATOM 663 C CA . ARG A 1 83 ? 13.760 1.160 -13.159 1.00 98.19 83 ARG A CA 1
ATOM 664 C C . ARG A 1 83 ? 13.822 2.243 -14.234 1.00 98.19 83 ARG A C 1
ATOM 666 O O . ARG A 1 83 ? 14.309 1.966 -15.336 1.00 98.19 83 ARG A O 1
ATOM 673 N N . LEU A 1 84 ? 13.395 3.464 -13.923 1.00 98.38 84 LEU A N 1
ATOM 674 C CA . LEU A 1 84 ? 13.502 4.613 -14.822 1.00 98.38 84 LEU A CA 1
ATOM 675 C C . LEU A 1 84 ? 14.965 4.976 -15.090 1.00 98.38 84 LEU A C 1
ATOM 677 O O . LEU A 1 84 ? 15.350 5.095 -16.254 1.00 98.38 84 LEU A O 1
ATOM 681 N N . GLN A 1 85 ? 15.812 5.050 -14.058 1.00 98.19 85 GLN A N 1
ATOM 682 C CA . GLN A 1 85 ? 17.243 5.331 -14.230 1.00 98.19 85 GLN A CA 1
ATOM 683 C C . GLN A 1 85 ? 17.946 4.255 -15.068 1.00 98.19 85 GLN A C 1
ATOM 685 O O . GLN A 1 85 ? 18.733 4.568 -15.968 1.00 98.19 85 GLN A O 1
ATOM 690 N N . SER A 1 86 ? 17.633 2.978 -14.832 1.00 97.88 86 SER A N 1
ATOM 691 C CA . SER A 1 86 ? 18.160 1.863 -15.629 1.00 97.88 86 SER A CA 1
ATOM 692 C C . SER A 1 86 ? 17.744 1.957 -17.105 1.00 97.88 86 SER A C 1
ATOM 694 O O . SER A 1 86 ? 18.571 1.795 -18.013 1.00 97.88 86 SER A O 1
ATOM 696 N N . SER A 1 87 ? 16.476 2.293 -17.356 1.00 97.31 87 SER A N 1
ATOM 697 C CA . SER A 1 87 ? 15.937 2.472 -18.708 1.00 97.31 87 SER A CA 1
ATOM 698 C C . SER A 1 87 ? 16.586 3.665 -19.414 1.00 97.31 87 SER A C 1
ATOM 700 O O . SER A 1 87 ? 17.064 3.526 -20.540 1.00 97.31 87 SER A O 1
ATOM 702 N N . LYS A 1 88 ? 16.722 4.804 -18.720 1.00 97.62 88 LYS A N 1
ATOM 703 C CA . LYS A 1 88 ? 17.436 5.994 -19.205 1.00 97.62 88 LYS A CA 1
ATOM 704 C C . LYS A 1 88 ? 18.875 5.662 -19.594 1.00 97.62 88 LYS A C 1
ATOM 706 O O . LYS A 1 88 ? 19.314 6.013 -20.685 1.00 97.62 88 LYS A O 1
ATOM 711 N N . LYS A 1 89 ? 19.607 4.935 -18.745 1.00 97.19 89 LYS A N 1
ATOM 712 C CA . LYS A 1 89 ? 20.986 4.509 -19.032 1.00 97.19 89 LYS A CA 1
ATOM 713 C C . LYS A 1 89 ? 21.066 3.614 -20.269 1.00 97.19 89 LYS A C 1
ATOM 715 O O . LYS A 1 89 ? 21.985 3.758 -21.074 1.00 97.19 89 LYS A O 1
ATOM 720 N N . SER A 1 90 ? 20.116 2.696 -20.429 1.00 95.25 90 SER A N 1
ATOM 721 C CA . SER A 1 90 ? 20.037 1.827 -21.609 1.00 95.25 90 SER A CA 1
ATOM 722 C C . SER A 1 90 ? 19.766 2.623 -22.887 1.00 95.25 90 SER A C 1
ATOM 724 O O . SER A 1 90 ? 20.420 2.375 -23.900 1.00 95.25 90 SER A O 1
ATOM 726 N N . LEU A 1 91 ? 18.878 3.618 -22.822 1.00 94.31 91 LEU A N 1
ATOM 727 C CA . LEU A 1 91 ? 18.572 4.520 -23.930 1.00 94.31 91 LEU A CA 1
ATOM 728 C C . LEU A 1 91 ? 19.799 5.354 -24.320 1.00 94.31 91 LEU A C 1
ATOM 730 O O . LEU A 1 91 ? 20.181 5.361 -25.487 1.00 94.31 91 LEU A O 1
ATOM 734 N N . LEU A 1 92 ? 20.473 5.987 -23.356 1.00 94.62 92 LEU A N 1
ATOM 735 C CA . LEU A 1 92 ? 21.674 6.790 -23.622 1.00 94.62 92 LEU A CA 1
ATOM 736 C C . LEU A 1 92 ? 22.788 5.960 -24.276 1.00 94.62 92 LEU A C 1
ATOM 738 O O . LEU A 1 92 ? 23.370 6.386 -25.269 1.00 94.62 92 LEU A O 1
ATOM 742 N N . ARG A 1 93 ? 23.026 4.733 -23.792 1.00 91.12 93 ARG A N 1
ATOM 743 C CA . ARG A 1 93 ? 23.983 3.799 -24.415 1.00 91.12 93 ARG A CA 1
ATOM 744 C C . ARG A 1 93 ? 23.587 3.411 -25.838 1.00 91.12 93 ARG A C 1
ATOM 746 O O . ARG A 1 93 ? 24.457 3.158 -26.669 1.00 91.12 93 ARG A O 1
ATOM 753 N N . LEU A 1 94 ? 22.289 3.285 -26.119 1.00 86.75 94 LEU A N 1
ATOM 754 C CA . LEU A 1 94 ? 21.810 2.996 -27.468 1.00 86.75 94 LEU A CA 1
ATOM 755 C C . LEU A 1 94 ? 22.053 4.189 -28.398 1.00 86.75 94 LEU A C 1
ATOM 757 O O . LEU A 1 94 ? 22.566 3.985 -29.496 1.00 86.75 94 LEU A O 1
ATOM 761 N N . LEU A 1 95 ? 21.746 5.407 -27.943 1.00 86.62 95 LEU A N 1
ATOM 762 C CA . LEU A 1 95 ? 22.007 6.638 -28.693 1.00 86.62 95 LEU A CA 1
ATOM 763 C C . LEU A 1 95 ? 23.493 6.791 -29.015 1.00 86.62 95 LEU A C 1
ATOM 765 O O . LEU A 1 95 ? 23.837 6.983 -30.177 1.00 86.62 95 LEU A O 1
ATOM 769 N N . GLU A 1 96 ? 24.369 6.614 -28.026 1.00 87.12 96 GLU A N 1
ATOM 770 C CA . GLU A 1 96 ? 25.822 6.674 -28.211 1.00 87.12 96 GLU A CA 1
ATOM 771 C C . GLU A 1 96 ? 26.306 5.657 -29.259 1.00 87.12 96 GLU A C 1
ATOM 773 O O . GLU A 1 96 ? 27.040 5.990 -30.184 1.00 87.12 96 GLU A O 1
ATOM 778 N N . ARG A 1 97 ? 25.816 4.412 -29.209 1.00 81.38 97 ARG A N 1
ATOM 779 C CA . ARG A 1 97 ? 26.146 3.394 -30.225 1.00 81.38 97 ARG A CA 1
ATOM 780 C C . ARG A 1 97 ? 25.670 3.762 -31.629 1.00 81.38 97 ARG A C 1
ATOM 782 O O . ARG A 1 97 ? 26.256 3.291 -32.608 1.00 81.38 97 ARG A O 1
ATOM 789 N N . CYS A 1 98 ? 24.588 4.525 -31.740 1.00 76.38 98 CYS A N 1
ATOM 790 C CA . CYS A 1 98 ? 24.095 5.024 -33.016 1.00 76.38 98 CYS A CA 1
ATOM 791 C C . CYS A 1 98 ? 24.958 6.185 -33.532 1.00 76.38 98 CYS A C 1
ATOM 793 O O . CYS A 1 98 ? 25.279 6.193 -34.720 1.00 76.38 98 CYS A O 1
ATOM 795 N N . THR A 1 99 ? 25.386 7.109 -32.665 1.00 78.44 99 THR A N 1
ATOM 796 C CA . THR A 1 99 ? 26.204 8.276 -33.042 1.00 78.44 99 THR A CA 1
ATOM 797 C C . THR A 1 99 ? 27.667 7.920 -33.317 1.00 78.44 99 THR A C 1
ATOM 799 O O . THR A 1 99 ? 28.201 8.334 -34.344 1.00 78.44 99 THR A O 1
ATOM 802 N N . SER A 1 100 ? 28.303 7.063 -32.506 1.00 71.44 100 SER A N 1
ATOM 803 C CA . SER A 1 100 ? 29.695 6.598 -32.698 1.00 71.44 100 SER A CA 1
ATOM 804 C C . SER A 1 100 ? 29.905 5.761 -33.963 1.00 71.44 100 SER A C 1
ATOM 806 O O . SER A 1 100 ? 31.012 5.322 -34.270 1.00 71.44 100 SER A O 1
ATOM 808 N N . ARG A 1 101 ? 28.837 5.488 -34.710 1.00 68.06 101 ARG A N 1
ATOM 809 C CA . ARG A 1 101 ? 28.874 4.665 -35.911 1.00 68.06 101 ARG A CA 1
ATOM 810 C C . ARG A 1 101 ? 29.340 5.407 -37.162 1.00 68.06 101 ARG A C 1
ATOM 812 O O . ARG A 1 101 ? 29.339 4.796 -38.230 1.00 68.06 101 ARG A O 1
ATOM 819 N N . ASN A 1 102 ? 29.738 6.677 -37.032 1.00 66.06 102 ASN A N 1
ATOM 820 C CA . ASN A 1 102 ? 30.297 7.525 -38.092 1.00 66.06 102 ASN A CA 1
ATOM 821 C C . ASN A 1 102 ? 29.511 7.413 -39.413 1.00 66.06 102 ASN A C 1
ATOM 823 O O . ASN A 1 102 ? 30.088 7.179 -40.470 1.00 66.06 102 ASN A O 1
ATOM 827 N N . GLY A 1 103 ? 28.176 7.462 -39.343 1.00 65.25 103 GLY A N 1
ATOM 828 C CA . GLY A 1 103 ? 27.305 7.390 -40.524 1.00 65.25 103 GLY A CA 1
ATOM 829 C C . GLY A 1 103 ? 27.161 6.009 -41.185 1.00 65.25 103 GLY A C 1
ATOM 830 O O . GLY A 1 103 ? 26.482 5.901 -42.204 1.00 65.25 103 GLY A O 1
ATOM 831 N N . LYS A 1 104 ? 27.735 4.923 -40.639 1.00 73.44 104 LYS A N 1
ATOM 832 C CA . LYS A 1 104 ? 27.579 3.580 -41.232 1.00 73.44 104 LYS A CA 1
ATOM 833 C C . LYS A 1 104 ? 26.122 3.077 -41.090 1.00 73.44 104 LYS A C 1
ATOM 835 O O . LYS A 1 104 ? 25.613 3.035 -39.965 1.00 73.44 104 LYS A O 1
ATOM 840 N N . PRO A 1 105 ? 25.453 2.612 -42.168 1.00 69.31 105 PRO A N 1
ATOM 841 C CA . PRO A 1 105 ? 24.039 2.200 -42.147 1.00 69.31 105 PRO A CA 1
ATOM 842 C C . PRO A 1 105 ? 23.800 0.958 -41.293 1.00 69.31 105 PRO A C 1
ATOM 844 O O . PRO A 1 105 ? 24.597 0.028 -41.372 1.00 69.31 105 PRO A O 1
ATOM 847 N N . LEU A 1 106 ? 22.725 0.903 -40.480 1.00 75.56 106 LEU A N 1
ATOM 848 C CA . LEU A 1 106 ? 22.358 -0.251 -39.616 1.00 75.56 106 LEU A CA 1
ATOM 849 C C . LEU A 1 106 ? 22.432 -1.581 -40.366 1.00 75.56 106 LEU A C 1
ATOM 851 O O . LEU A 1 106 ? 21.960 -1.691 -41.495 1.00 75.56 106 LEU A O 1
ATOM 855 N N . SER A 1 107 ? 23.033 -2.599 -39.733 1.00 82.06 107 SER A N 1
ATOM 856 C CA . SER A 1 107 ? 23.044 -3.935 -40.328 1.00 82.06 107 SER A CA 1
ATOM 857 C C . SER A 1 107 ? 21.605 -4.383 -40.565 1.00 82.06 107 SER A C 1
ATOM 859 O O . SER A 1 107 ? 20.710 -4.065 -39.778 1.00 82.06 107 SER A O 1
ATOM 861 N N . GLN A 1 108 ? 21.373 -5.104 -41.660 1.00 82.69 108 GLN A N 1
ATOM 862 C CA . GLN A 1 108 ? 20.037 -5.550 -42.054 1.00 82.69 108 GLN A CA 1
ATOM 863 C C . GLN A 1 108 ? 19.319 -6.290 -40.911 1.00 82.69 108 GLN A C 1
ATOM 865 O O . GLN A 1 108 ? 18.221 -5.897 -40.530 1.00 82.69 108 GLN A O 1
ATOM 870 N N . LYS A 1 109 ? 20.015 -7.219 -40.238 1.00 85.19 109 LYS A N 1
ATOM 871 C CA . LYS A 1 109 ? 19.497 -7.936 -39.056 1.00 85.19 109 LYS A CA 1
ATOM 872 C C . LYS A 1 109 ? 19.008 -7.012 -37.929 1.00 85.19 109 LYS A C 1
ATOM 874 O O . LYS A 1 109 ? 18.075 -7.358 -37.215 1.00 85.19 109 LYS A O 1
ATOM 879 N N . ARG A 1 110 ? 19.649 -5.852 -37.714 1.00 78.88 110 ARG A N 1
ATOM 880 C CA . ARG A 1 110 ? 19.226 -4.887 -36.680 1.00 78.88 110 ARG A CA 1
ATOM 881 C C . ARG A 1 110 ? 18.025 -4.058 -37.126 1.00 78.88 110 ARG A C 1
ATOM 883 O O . ARG A 1 110 ? 17.167 -3.801 -36.294 1.00 78.88 110 ARG A O 1
ATOM 890 N N . ARG A 1 111 ? 17.951 -3.679 -38.407 1.00 82.19 111 ARG A N 1
ATOM 891 C CA . ARG A 1 111 ? 16.784 -2.980 -38.974 1.00 82.19 111 ARG A CA 1
ATOM 892 C C . ARG A 1 111 ? 15.529 -3.840 -38.881 1.00 82.19 111 ARG A C 1
ATOM 894 O O . ARG A 1 111 ? 14.535 -3.391 -38.335 1.00 82.19 111 ARG A O 1
ATOM 901 N N . GLU A 1 112 ? 15.625 -5.100 -39.297 1.00 87.69 112 GLU A N 1
ATOM 902 C CA . GLU A 1 112 ? 14.532 -6.075 -39.174 1.00 87.69 112 GLU A CA 1
ATOM 903 C C . GLU A 1 112 ? 14.119 -6.291 -37.711 1.00 87.69 112 GLU A C 1
ATOM 905 O O . GLU A 1 112 ? 12.939 -6.428 -37.404 1.00 87.69 112 GLU A O 1
ATOM 910 N N . LYS A 1 113 ? 15.083 -6.293 -36.782 1.00 85.75 113 LYS A N 1
ATOM 911 C CA . LYS A 1 113 ? 14.799 -6.404 -35.347 1.00 85.75 113 LYS A CA 1
ATOM 912 C C . LYS A 1 113 ? 14.050 -5.185 -34.798 1.00 85.75 113 LYS A C 1
ATOM 914 O O . LYS A 1 113 ? 13.155 -5.382 -33.986 1.00 85.75 113 LYS A O 1
ATOM 919 N N . PHE A 1 114 ? 14.418 -3.969 -35.207 1.00 84.94 114 PHE A N 1
ATOM 920 C CA . PHE A 1 114 ? 13.712 -2.753 -34.793 1.00 84.94 114 PHE A CA 1
ATOM 921 C C . PHE A 1 114 ? 12.311 -2.673 -35.401 1.00 84.94 114 PHE A C 1
ATOM 923 O O . PHE A 1 114 ? 11.377 -2.471 -34.642 1.00 84.94 114 PHE A O 1
ATOM 930 N N . ALA A 1 115 ? 12.143 -3.005 -36.685 1.00 85.94 115 ALA A N 1
ATOM 931 C CA . ALA A 1 115 ? 10.820 -3.094 -37.309 1.00 85.94 115 ALA A CA 1
ATOM 932 C C . ALA A 1 115 ? 9.878 -4.050 -36.545 1.00 85.94 115 ALA A C 1
ATOM 934 O O . ALA A 1 115 ? 8.746 -3.705 -36.238 1.00 85.94 115 ALA A O 1
ATOM 935 N N . ARG A 1 116 ? 10.380 -5.218 -36.111 1.00 88.62 116 ARG A N 1
ATOM 936 C CA . ARG A 1 116 ? 9.606 -6.151 -35.265 1.00 88.62 116 ARG A CA 1
ATOM 937 C C . ARG A 1 116 ? 9.257 -5.604 -33.880 1.00 88.62 116 ARG A C 1
ATOM 939 O O . ARG A 1 116 ? 8.362 -6.149 -33.237 1.00 88.62 116 ARG A O 1
ATOM 946 N N . TYR A 1 117 ? 10.035 -4.663 -33.350 1.00 86.88 117 TYR A N 1
ATOM 947 C CA . TYR A 1 117 ? 9.717 -4.011 -32.081 1.00 86.88 117 TYR A CA 1
ATOM 948 C C . TYR A 1 117 ? 8.670 -2.923 -32.278 1.00 86.88 117 TYR A C 1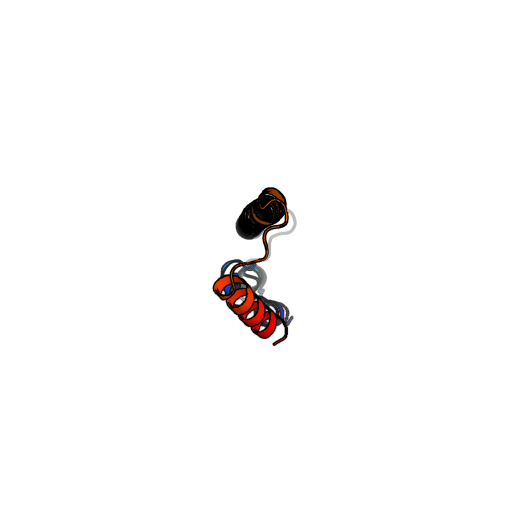
ATOM 950 O O . TYR A 1 117 ? 7.749 -2.870 -31.470 1.00 86.88 117 TYR A O 1
ATOM 958 N N . ASP A 1 118 ? 8.758 -2.155 -33.361 1.00 85.44 118 ASP A N 1
ATOM 959 C CA . ASP A 1 118 ? 7.757 -1.148 -33.720 1.00 85.44 118 ASP A CA 1
ATOM 960 C C . ASP A 1 118 ? 6.376 -1.805 -33.915 1.00 85.44 118 ASP A C 1
ATOM 962 O O . ASP A 1 118 ? 5.420 -1.422 -33.241 1.00 85.44 118 ASP A O 1
ATOM 966 N N . ASP A 1 119 ? 6.305 -2.925 -34.648 1.00 88.69 119 ASP A N 1
ATOM 967 C CA . ASP A 1 119 ? 5.074 -3.724 -34.830 1.00 88.69 119 ASP A CA 1
ATOM 968 C C . ASP A 1 119 ? 4.439 -4.225 -33.514 1.00 88.69 119 AS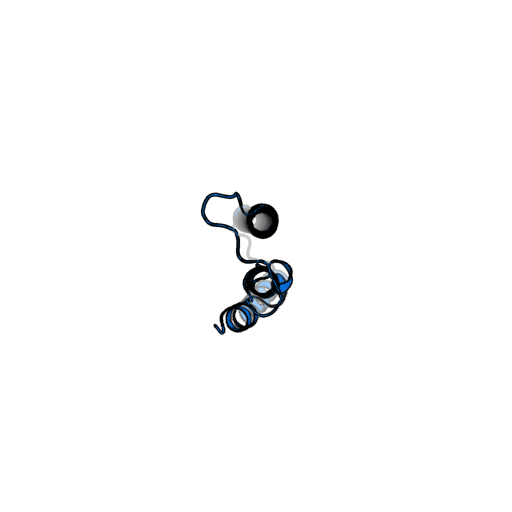P A C 1
ATOM 970 O O . ASP A 1 119 ? 3.267 -4.606 -33.474 1.00 88.69 119 ASP A O 1
ATOM 974 N N . ARG A 1 120 ? 5.229 -4.323 -32.437 1.00 84.44 120 ARG A N 1
ATOM 975 C CA . ARG A 1 120 ? 4.769 -4.772 -31.112 1.00 84.44 120 ARG A CA 1
ATOM 976 C C . ARG A 1 120 ? 4.373 -3.621 -30.196 1.00 84.44 120 ARG A C 1
ATOM 978 O O . ARG A 1 120 ? 3.707 -3.888 -29.206 1.00 84.44 120 ARG A O 1
ATOM 985 N N . ILE A 1 121 ? 4.841 -2.403 -30.467 1.00 78.56 121 ILE A N 1
ATOM 986 C CA . ILE A 1 121 ? 4.509 -1.202 -29.690 1.00 78.56 121 ILE A CA 1
ATOM 987 C C . ILE A 1 121 ? 3.179 -0.610 -30.174 1.00 78.56 121 ILE A C 1
ATOM 989 O O . ILE A 1 121 ? 2.438 -0.059 -29.369 1.00 78.56 121 ILE A O 1
ATOM 993 N N . GLU A 1 122 ? 2.861 -0.747 -31.464 1.00 66.88 122 GLU A N 1
ATOM 994 C CA . GLU A 1 122 ? 1.615 -0.240 -32.064 1.00 66.88 122 GLU A CA 1
ATOM 995 C C . GLU A 1 122 ? 0.384 -1.149 -31.859 1.00 66.88 122 GLU A C 1
ATOM 997 O O . GLU A 1 122 ? -0.713 -0.805 -32.298 1.00 66.88 122 GLU A O 1
ATOM 1002 N N . LYS A 1 123 ? 0.542 -2.297 -31.189 1.00 48.22 123 LYS A N 1
ATOM 1003 C CA . LYS A 1 123 ? -0.551 -3.206 -30.802 1.00 48.22 123 LYS A CA 1
ATOM 1004 C C . LYS A 1 123 ? -0.857 -3.108 -29.316 1.00 48.22 123 LYS A C 1
ATOM 1006 O O . LYS A 1 123 ? -2.059 -3.171 -28.982 1.00 48.22 123 LYS A O 1
#

Secondary structure (DSSP, 8-state):
--HHHHHHHHS-GGGGGGS--HHHHHHHHHHHH-TTS-PPPPPTTS--HHHHHHHHHHHHHHHHHHHHHHHHHHHHHHHHHHHHHHHHHHHHHHHHHHHTTTTPPPPHHHHHHHHHHHHHH--

Sequence (123 aa):
MKYGQNLQARSVPQWAPYNVDYDALKHLIKTNTTRDAGQAVAIPGQVDTALQRFEAQFFNELSNQHDRVGLFVRSKADEIDRRLQSSKKSLLRLLERCTSRNGKPLSQKRREKFARYDDRIEK

InterPro domains:
  IPR004331 SPX domain [PS51382] (1-123)
  IPR051572 Vacuolar Transporter Chaperone Complex Subunit [PTHR46140] (1-115)